Protein AF-A0A929UI12-F1 (afdb_monomer_lite)

Secondary structure (DSSP, 8-state):
--------HHHHHHHHHHHTT-SEEEEE-TT--HHHHHHHHHHHHHH--TT--EEEEE--STTTHHHHHHHHHHHTT-TT-SEEEE-SSTTEEEEE-S---

Sequence (101 aa):
MKHSFYKPAREHRKESAVMQGQPFIQIDLHGMRQGEATRVIDKALAEASPFTYQIQLIHGYHRGTNLRSMIQDWYRLDARVKRIMPGDNPGITILVLKELY

pLDDT: mean 84.92, std 18.46, range [37.41, 98.38]

Structure (mmCIF, N/CA/C/O backbone):
data_AF-A0A929UI12-F1
#
_entry.id   AF-A0A929UI12-F1
#
loop_
_atom_site.group_PDB
_atom_site.id
_atom_site.type_symbol
_atom_site.label_atom_id
_atom_site.label_alt_id
_atom_site.label_comp_id
_atom_site.label_asym_id
_atom_site.label_entity_id
_atom_site.label_seq_id
_atom_site.pdbx_PDB_ins_code
_atom_site.Cartn_x
_atom_site.Cartn_y
_atom_site.Cartn_z
_atom_site.occupancy
_atom_site.B_iso_or_equiv
_atom_site.auth_seq_id
_atom_site.auth_comp_id
_atom_site.auth_asym_id
_atom_site.auth_atom_id
_atom_site.pdbx_PDB_model_num
ATOM 1 N N . MET A 1 1 ? 15.150 -23.645 -14.546 1.00 37.41 1 MET A N 1
ATOM 2 C CA . MET A 1 1 ? 14.526 -24.337 -13.397 1.00 37.41 1 MET A CA 1
ATOM 3 C C . MET A 1 1 ? 13.606 -23.349 -12.693 1.00 37.41 1 MET A C 1
ATOM 5 O O . MET A 1 1 ? 14.084 -22.314 -12.255 1.00 37.41 1 MET A O 1
ATOM 9 N N . LYS A 1 2 ? 12.287 -23.585 -12.689 1.00 37.88 2 LYS A N 1
ATOM 10 C CA . LYS A 1 2 ? 11.317 -22.734 -11.982 1.00 37.88 2 LYS A CA 1
ATOM 11 C C . LYS A 1 2 ? 11.137 -23.309 -10.575 1.00 37.88 2 LYS A C 1
ATOM 13 O O . LYS A 1 2 ? 10.443 -24.309 -10.429 1.00 37.88 2 LYS A O 1
ATOM 18 N N . HIS A 1 3 ? 11.775 -22.725 -9.564 1.00 38.06 3 HIS A N 1
ATOM 19 C CA . HIS A 1 3 ? 11.449 -23.050 -8.175 1.00 38.06 3 HIS A CA 1
ATOM 20 C C . HIS A 1 3 ? 10.120 -22.377 -7.823 1.00 38.06 3 HIS A C 1
ATOM 22 O O . HIS A 1 3 ? 10.057 -21.177 -7.574 1.00 38.06 3 HIS A O 1
ATOM 28 N N . SER A 1 4 ? 9.038 -23.155 -7.871 1.00 44.12 4 SER A N 1
ATOM 29 C CA . SER A 1 4 ? 7.773 -22.790 -7.241 1.00 44.12 4 SER A CA 1
ATOM 30 C C . SER A 1 4 ? 7.954 -22.965 -5.735 1.00 44.12 4 SER A C 1
ATOM 32 O O . SER A 1 4 ? 8.067 -24.086 -5.243 1.00 44.12 4 SER A O 1
ATOM 34 N N . PHE A 1 5 ? 8.056 -21.852 -5.013 1.00 44.75 5 PHE A N 1
ATOM 35 C CA . PHE A 1 5 ? 8.066 -21.840 -3.555 1.00 44.75 5 PHE A CA 1
ATOM 36 C C . PHE A 1 5 ? 6.640 -22.095 -3.055 1.00 44.75 5 PHE A C 1
ATOM 38 O O . PHE A 1 5 ? 5.876 -21.163 -2.812 1.00 44.75 5 PHE A O 1
ATOM 45 N N . TYR A 1 6 ? 6.258 -23.366 -2.931 1.00 43.75 6 TYR A N 1
ATOM 46 C CA . TYR A 1 6 ? 5.077 -23.739 -2.161 1.00 43.75 6 TYR A CA 1
ATOM 47 C C . TYR A 1 6 ? 5.385 -23.503 -0.678 1.00 43.75 6 TYR A C 1
ATOM 49 O O . TYR A 1 6 ? 6.123 -24.277 -0.065 1.00 43.75 6 TYR A O 1
ATOM 57 N N . LYS A 1 7 ? 4.860 -22.414 -0.102 1.00 48.19 7 LYS A N 1
ATOM 58 C CA . LYS A 1 7 ? 4.901 -22.206 1.349 1.00 48.19 7 LYS A CA 1
ATOM 59 C C . LYS A 1 7 ? 3.834 -23.099 2.008 1.00 48.19 7 LYS A C 1
ATOM 61 O O . LYS A 1 7 ? 2.691 -23.131 1.548 1.00 48.19 7 LYS A O 1
ATOM 66 N N . PRO A 1 8 ? 4.159 -23.831 3.085 1.00 50.41 8 PRO A N 1
ATOM 67 C CA . PRO A 1 8 ? 3.200 -24.707 3.752 1.00 50.41 8 PRO A CA 1
ATOM 68 C C . PRO A 1 8 ? 2.058 -23.904 4.399 1.00 50.41 8 PRO A C 1
ATOM 70 O O . PRO A 1 8 ? 2.259 -22.812 4.928 1.00 50.41 8 PRO A O 1
ATOM 73 N N . ALA A 1 9 ? 0.844 -24.465 4.428 1.00 54.72 9 ALA A N 1
ATOM 74 C CA . ALA A 1 9 ? -0.373 -23.788 4.904 1.00 54.72 9 ALA A CA 1
ATOM 75 C C . ALA A 1 9 ? -0.274 -23.193 6.328 1.00 54.72 9 ALA A C 1
ATOM 77 O O . ALA A 1 9 ? -0.910 -22.185 6.633 1.00 54.72 9 ALA A O 1
ATOM 78 N N . ARG A 1 10 ? 0.546 -23.785 7.207 1.00 50.38 10 ARG A N 1
ATOM 79 C CA . ARG A 1 10 ? 0.798 -23.260 8.563 1.00 50.38 10 ARG A CA 1
ATOM 80 C C . ARG A 1 10 ? 1.560 -21.934 8.554 1.00 50.38 10 ARG A C 1
ATOM 82 O O . ARG A 1 10 ? 1.356 -21.116 9.444 1.00 50.38 10 ARG A O 1
ATOM 89 N N . GLU A 1 11 ? 2.408 -21.725 7.559 1.00 53.44 11 GLU A N 1
ATOM 90 C CA . GLU A 1 11 ? 3.202 -20.512 7.394 1.00 53.44 11 GLU A CA 1
ATOM 91 C C . GLU A 1 11 ? 2.371 -19.396 6.765 1.00 53.44 11 GLU A C 1
ATOM 93 O O . GLU A 1 11 ? 2.363 -18.284 7.284 1.00 53.44 11 GLU A O 1
ATOM 98 N N . HIS A 1 12 ? 1.524 -19.733 5.786 1.00 55.88 12 HIS A N 1
ATOM 99 C CA . HIS A 1 12 ? 0.481 -18.825 5.300 1.00 55.88 12 HIS A CA 1
ATOM 100 C C . HIS A 1 12 ? -0.444 -18.338 6.424 1.00 55.88 12 HIS A C 1
ATOM 102 O O . HIS A 1 12 ? -0.776 -17.158 6.475 1.00 55.88 12 HIS A O 1
ATOM 108 N N . ARG A 1 13 ? -0.830 -19.221 7.359 1.00 56.59 13 ARG A N 1
ATOM 109 C CA . ARG A 1 13 ? -1.689 -18.851 8.496 1.00 56.59 13 ARG A CA 1
ATOM 110 C C . ARG A 1 13 ? -1.005 -17.882 9.463 1.00 56.59 13 ARG A C 1
ATOM 112 O O . ARG A 1 13 ? -1.681 -17.029 10.025 1.00 56.59 13 ARG A O 1
ATOM 119 N N . LYS A 1 14 ? 0.314 -18.003 9.655 1.00 56.72 14 LYS A N 1
ATOM 120 C CA . LYS A 1 14 ? 1.099 -17.061 10.467 1.00 56.72 14 LYS A CA 1
ATOM 121 C C . LYS A 1 14 ? 1.249 -15.711 9.765 1.00 56.72 14 LYS A C 1
ATOM 123 O O . LYS A 1 14 ? 1.054 -14.695 10.410 1.00 56.72 14 LYS A O 1
ATOM 128 N N . GLU A 1 15 ? 1.526 -15.700 8.464 1.00 58.97 15 GLU A N 1
ATOM 129 C CA . GLU A 1 15 ? 1.690 -14.476 7.663 1.00 58.97 15 GLU A CA 1
ATOM 130 C C . GLU A 1 15 ? 0.380 -13.663 7.612 1.00 58.97 15 GLU A C 1
ATOM 132 O O . GLU A 1 15 ? 0.378 -12.478 7.938 1.00 58.97 15 GLU A O 1
ATOM 137 N N . SER A 1 16 ? -0.763 -14.319 7.366 1.00 56.88 16 SER A N 1
ATOM 138 C CA . SER A 1 16 ? -2.087 -13.681 7.447 1.00 56.88 16 SER A CA 1
ATOM 139 C C . SER A 1 16 ? -2.441 -13.220 8.870 1.00 56.88 16 SER A C 1
ATOM 141 O O . SER A 1 16 ? -3.052 -12.169 9.038 1.00 56.88 16 SER A O 1
ATOM 143 N N . ALA A 1 17 ? -2.034 -13.952 9.915 1.00 56.28 17 ALA A N 1
ATOM 144 C CA . ALA A 1 17 ? -2.245 -13.526 11.303 1.00 56.28 17 ALA A CA 1
ATOM 145 C C . ALA A 1 17 ? -1.377 -12.317 11.701 1.00 56.28 17 ALA A C 1
ATOM 147 O O . ALA A 1 17 ? -1.811 -11.507 12.509 1.00 56.28 17 ALA A O 1
ATOM 148 N N . VAL A 1 18 ? -0.181 -12.163 11.121 1.00 55.16 18 VAL A N 1
ATOM 149 C CA . VAL A 1 18 ? 0.672 -10.978 11.318 1.00 55.16 18 VAL A CA 1
ATOM 150 C C . VAL A 1 18 ? 0.078 -9.746 10.621 1.00 55.16 18 VAL A C 1
ATOM 152 O O . VAL A 1 18 ? 0.245 -8.641 11.123 1.00 55.16 18 VAL A O 1
ATOM 155 N N . MET A 1 19 ? -0.661 -9.913 9.517 1.00 57.84 19 MET A N 1
ATOM 156 C CA . MET A 1 19 ? -1.400 -8.816 8.864 1.00 57.84 19 MET A CA 1
ATOM 157 C C . MET A 1 19 ? -2.661 -8.401 9.646 1.00 57.84 19 MET A C 1
ATOM 159 O O . MET A 1 19 ? -3.037 -7.226 9.653 1.00 57.84 19 MET A O 1
ATOM 163 N N . GLN A 1 20 ? -3.299 -9.347 10.342 1.00 55.44 20 GLN A N 1
ATOM 164 C CA . GLN A 1 20 ? -4.481 -9.133 11.180 1.00 55.44 20 GLN A CA 1
ATOM 165 C C . GLN A 1 20 ? -4.087 -8.436 12.495 1.00 55.44 20 GLN A C 1
ATOM 167 O O . GLN A 1 20 ? -3.827 -9.076 13.508 1.00 55.44 20 GLN A O 1
ATOM 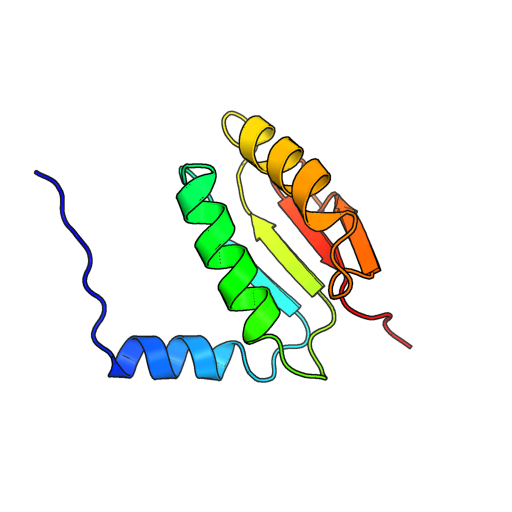172 N N . GLY A 1 21 ? -4.031 -7.103 12.475 1.00 63.47 21 GLY A N 1
ATOM 173 C CA . GLY A 1 21 ? -3.806 -6.279 13.671 1.00 63.47 21 GLY A CA 1
ATOM 174 C C . GLY A 1 21 ? -2.721 -5.215 13.529 1.00 63.47 21 GLY A C 1
ATOM 175 O O . GLY A 1 21 ? -2.494 -4.463 14.474 1.00 63.47 21 GLY A O 1
ATOM 176 N N . GLN A 1 22 ? -2.063 -5.118 12.371 1.00 76.94 22 GLN A N 1
ATOM 177 C CA . GLN A 1 22 ? -1.089 -4.057 12.127 1.00 76.94 22 GLN A CA 1
ATOM 178 C C . GLN A 1 22 ? -1.779 -2.803 11.567 1.00 76.94 22 GLN A C 1
ATOM 180 O O . GLN A 1 22 ? -2.526 -2.900 10.582 1.00 76.94 22 GLN A O 1
ATOM 185 N N . PRO A 1 23 ? -1.514 -1.616 12.145 1.00 88.50 23 PRO A N 1
ATOM 186 C CA . PRO A 1 23 ? -2.021 -0.356 11.609 1.00 88.50 23 PRO A CA 1
ATOM 187 C C . PRO A 1 23 ? -1.4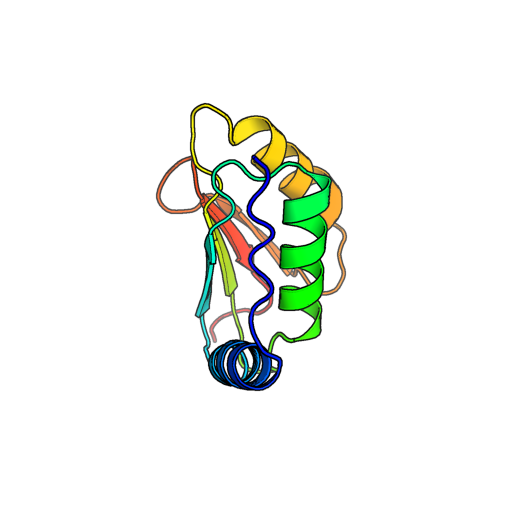00 -0.015 10.248 1.00 88.50 23 PRO A C 1
ATOM 189 O O . PRO A 1 23 ? -2.036 0.655 9.433 1.00 88.50 23 PRO A O 1
ATOM 192 N N . PHE A 1 24 ? -0.197 -0.529 9.978 1.00 92.75 24 PHE A N 1
ATOM 193 C CA . PHE A 1 24 ? 0.543 -0.329 8.737 1.00 92.75 24 PHE A CA 1
ATOM 194 C C . PHE A 1 24 ? 1.032 -1.676 8.209 1.00 92.75 24 PHE A C 1
ATOM 196 O O . PHE A 1 24 ? 1.709 -2.417 8.919 1.00 92.75 24 PHE A O 1
ATOM 203 N N . ILE A 1 25 ? 0.702 -1.988 6.960 1.00 94.44 25 ILE A N 1
ATOM 204 C CA . ILE A 1 25 ? 1.155 -3.202 6.277 1.00 94.44 25 ILE A CA 1
ATOM 205 C C . ILE A 1 25 ? 2.155 -2.796 5.198 1.00 94.44 25 ILE A C 1
ATOM 207 O O . ILE A 1 25 ? 1.903 -1.856 4.450 1.00 94.44 25 ILE A O 1
ATOM 211 N N . GLN A 1 26 ? 3.273 -3.510 5.087 1.00 96.06 26 GLN A N 1
ATOM 212 C CA . GLN A 1 26 ? 4.214 -3.360 3.976 1.00 96.06 26 GLN A CA 1
ATOM 213 C C . GLN A 1 26 ? 4.206 -4.622 3.118 1.00 96.06 26 GLN A C 1
ATOM 215 O O . GLN A 1 26 ? 4.210 -5.736 3.641 1.00 96.06 26 GLN A O 1
ATOM 220 N N . ILE A 1 27 ? 4.185 -4.443 1.799 1.00 96.06 27 ILE A N 1
ATOM 221 C CA . ILE A 1 27 ? 4.166 -5.528 0.819 1.00 96.06 27 ILE A CA 1
ATOM 222 C C . ILE A 1 27 ? 5.268 -5.283 -0.202 1.00 96.06 27 ILE A C 1
ATOM 224 O O . ILE A 1 27 ? 5.274 -4.256 -0.883 1.00 96.06 27 ILE A O 1
ATOM 228 N N . ASP A 1 28 ? 6.172 -6.250 -0.331 1.00 96.38 28 ASP A N 1
ATOM 229 C CA . ASP A 1 28 ? 7.189 -6.253 -1.376 1.00 96.38 28 ASP A CA 1
ATOM 230 C C . ASP A 1 28 ? 6.609 -6.800 -2.688 1.00 96.38 28 ASP A C 1
ATOM 232 O O . ASP A 1 28 ? 6.094 -7.917 -2.749 1.00 96.38 28 ASP A O 1
ATOM 236 N N . LEU A 1 29 ? 6.680 -5.983 -3.734 1.00 96.25 29 LEU A N 1
ATOM 237 C CA . LEU A 1 29 ? 6.227 -6.260 -5.094 1.00 96.25 29 LEU A CA 1
ATOM 238 C C . LEU A 1 29 ? 7.383 -6.209 -6.105 1.00 96.25 29 LEU A C 1
ATOM 240 O O . LEU A 1 29 ? 7.139 -6.266 -7.315 1.00 96.25 29 LEU A O 1
ATOM 244 N N . HIS A 1 30 ? 8.635 -6.065 -5.660 1.00 94.56 30 HIS A N 1
ATOM 245 C CA . HIS A 1 30 ? 9.773 -5.949 -6.565 1.00 94.56 30 HIS A CA 1
ATOM 246 C C . HIS A 1 30 ? 9.853 -7.127 -7.535 1.00 94.56 30 HIS A C 1
ATOM 248 O O . HIS A 1 30 ? 9.825 -8.297 -7.160 1.00 94.56 30 HIS A O 1
ATOM 254 N N . GLY A 1 31 ? 9.982 -6.803 -8.822 1.00 92.06 31 GLY A N 1
ATOM 255 C CA . GLY A 1 31 ? 10.138 -7.799 -9.881 1.00 92.06 31 GLY A CA 1
ATOM 256 C C . GLY A 1 31 ? 8.874 -8.600 -10.206 1.00 92.06 31 GLY A C 1
ATOM 257 O O . GLY A 1 31 ? 8.915 -9.405 -11.138 1.00 92.06 31 GLY A O 1
ATOM 258 N N . MET A 1 32 ? 7.757 -8.365 -9.509 1.00 95.38 32 MET A N 1
ATOM 259 C CA . MET A 1 32 ? 6.487 -9.011 -9.824 1.00 95.38 32 MET A CA 1
ATOM 260 C C . MET A 1 32 ? 5.921 -8.503 -11.147 1.00 95.38 32 MET A C 1
ATOM 262 O O . MET A 1 32 ? 6.044 -7.331 -11.515 1.00 95.38 32 MET A O 1
ATOM 266 N N . ARG A 1 33 ? 5.231 -9.390 -11.863 1.00 95.12 33 ARG A N 1
ATOM 267 C CA . ARG A 1 33 ? 4.373 -8.975 -12.979 1.00 95.12 33 ARG A CA 1
ATOM 268 C C . ARG A 1 33 ? 3.070 -8.395 -12.436 1.00 95.12 33 ARG A C 1
ATOM 270 O O . ARG A 1 33 ? 2.644 -8.749 -11.341 1.00 95.12 33 ARG A O 1
ATOM 277 N N . GLN A 1 34 ? 2.389 -7.570 -13.236 1.00 95.75 34 GLN A N 1
ATOM 278 C CA . GLN A 1 34 ? 1.135 -6.919 -12.829 1.00 95.75 34 GLN A CA 1
ATOM 279 C C . GLN A 1 34 ? 0.123 -7.912 -12.240 1.00 95.75 34 GLN A C 1
ATOM 281 O O . GLN A 1 34 ? -0.319 -7.719 -11.119 1.00 95.75 34 GLN A O 1
ATOM 286 N N . GLY A 1 35 ? -0.149 -9.031 -12.920 1.00 96.38 35 GLY A N 1
ATOM 287 C CA . GLY A 1 35 ? -1.101 -10.027 -12.416 1.00 96.38 35 GLY A CA 1
ATOM 288 C C . GLY A 1 35 ? -0.688 -10.737 -11.116 1.00 96.38 35 GLY A C 1
ATOM 289 O O . GLY A 1 35 ? -1.557 -11.209 -10.390 1.00 96.38 35 GLY A O 1
ATOM 290 N N . GLU A 1 36 ? 0.607 -10.831 -10.802 1.00 96.38 36 GLU A N 1
ATOM 291 C CA . GLU A 1 36 ? 1.073 -11.360 -9.509 1.00 96.38 36 GLU A CA 1
ATOM 292 C C . GLU A 1 36 ? 0.863 -10.317 -8.412 1.00 96.38 36 GLU A C 1
ATOM 294 O O . GLU A 1 36 ? 0.240 -10.621 -7.396 1.00 96.38 36 GLU A O 1
ATOM 299 N N . ALA A 1 37 ? 1.293 -9.079 -8.669 1.00 97.31 37 ALA A N 1
ATOM 300 C CA . ALA A 1 37 ? 1.122 -7.961 -7.752 1.00 97.31 37 ALA A CA 1
ATOM 301 C C . ALA A 1 37 ? -0.356 -7.724 -7.411 1.00 97.31 37 ALA A C 1
ATOM 303 O O . ALA A 1 37 ?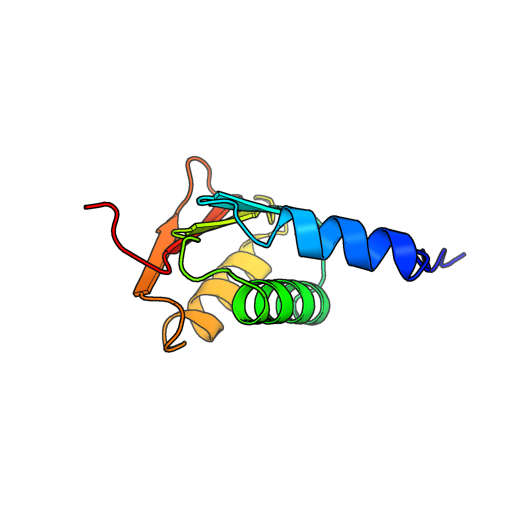 -0.694 -7.580 -6.242 1.00 97.31 37 ALA A O 1
ATOM 304 N N . THR A 1 38 ? -1.251 -7.769 -8.401 1.00 97.75 38 THR A N 1
ATOM 305 C CA . THR A 1 38 ? -2.698 -7.619 -8.196 1.00 97.75 38 THR A CA 1
ATOM 306 C C . THR A 1 38 ? -3.248 -8.651 -7.226 1.00 97.75 38 THR A C 1
ATOM 308 O O . THR A 1 38 ? -3.898 -8.277 -6.260 1.00 97.75 38 THR A O 1
ATOM 311 N N . ARG A 1 39 ? -2.914 -9.938 -7.397 1.00 98.06 39 ARG A N 1
ATOM 312 C CA . ARG A 1 39 ? -3.377 -10.991 -6.477 1.00 98.06 39 ARG A CA 1
ATOM 313 C C . ARG A 1 39 ? -2.899 -10.758 -5.045 1.00 98.06 39 ARG A C 1
ATOM 315 O O . ARG A 1 39 ? -3.645 -11.032 -4.108 1.00 98.06 39 ARG A O 1
ATOM 322 N N . VAL A 1 40 ? -1.664 -10.282 -4.872 1.00 97.88 40 VAL A N 1
ATOM 323 C CA . VAL A 1 40 ? -1.107 -9.986 -3.545 1.00 97.88 40 VAL A CA 1
ATOM 324 C C . VAL A 1 40 ? -1.817 -8.788 -2.912 1.00 97.88 40 VAL A C 1
ATOM 326 O O . VAL A 1 40 ? -2.218 -8.867 -1.753 1.00 97.88 40 VAL A O 1
ATOM 329 N N . ILE A 1 41 ? -2.016 -7.709 -3.674 1.00 97.94 41 ILE A N 1
ATOM 330 C CA . ILE A 1 41 ? -2.700 -6.497 -3.206 1.00 97.94 41 ILE A CA 1
ATOM 331 C C . ILE A 1 41 ? -4.162 -6.804 -2.859 1.00 97.94 41 ILE A C 1
ATOM 333 O O . ILE A 1 41 ? -4.610 -6.457 -1.769 1.00 97.94 41 ILE A O 1
ATOM 337 N N . ASP A 1 42 ? -4.888 -7.508 -3.730 1.00 98.12 42 ASP A N 1
ATOM 338 C CA . ASP A 1 42 ? -6.290 -7.878 -3.509 1.00 98.12 42 ASP A CA 1
ATOM 339 C C . ASP A 1 42 ? -6.466 -8.726 -2.255 1.00 98.12 42 ASP A C 1
ATOM 341 O O . ASP A 1 42 ? -7.374 -8.479 -1.457 1.00 98.12 42 ASP A O 1
ATOM 345 N N . LYS A 1 43 ? -5.572 -9.703 -2.058 1.00 96.38 43 LYS A N 1
ATOM 346 C CA . LYS A 1 43 ? -5.557 -10.525 -0.850 1.00 96.38 43 LYS A CA 1
ATOM 347 C C . LYS A 1 43 ? -5.317 -9.662 0.388 1.00 96.38 43 LYS A C 1
ATOM 349 O O . LYS A 1 43 ? -6.045 -9.798 1.364 1.00 96.38 43 LYS A O 1
ATOM 354 N N . ALA A 1 44 ? -4.342 -8.756 0.343 1.00 96.00 44 ALA A N 1
ATOM 355 C CA . ALA A 1 44 ? -4.048 -7.876 1.467 1.00 96.00 44 ALA A CA 1
ATOM 356 C C . ALA A 1 44 ? -5.210 -6.928 1.793 1.00 96.00 44 ALA A C 1
ATOM 358 O O . ALA A 1 44 ? -5.519 -6.736 2.961 1.00 96.00 44 ALA A O 1
ATOM 359 N N . LEU A 1 45 ? -5.892 -6.382 0.783 1.00 96.44 45 LEU A N 1
ATOM 360 C CA . LEU A 1 45 ? -7.089 -5.560 0.974 1.00 96.44 45 LEU A CA 1
ATOM 361 C C . LEU A 1 45 ? -8.264 -6.365 1.546 1.00 96.44 45 LEU A C 1
ATOM 363 O O . LEU A 1 45 ? -9.058 -5.820 2.306 1.00 96.44 45 LEU A O 1
ATOM 367 N N . ALA A 1 46 ? -8.402 -7.640 1.175 1.00 95.38 46 ALA A N 1
ATOM 368 C CA . ALA A 1 46 ? -9.441 -8.521 1.706 1.00 95.38 46 ALA A CA 1
ATOM 369 C C . ALA A 1 46 ? -9.162 -8.967 3.154 1.00 95.38 46 ALA A C 1
ATOM 371 O O . ALA A 1 46 ? -10.096 -9.147 3.930 1.00 95.38 46 ALA A O 1
ATOM 372 N N . GLU A 1 47 ? -7.888 -9.143 3.514 1.00 93.25 47 GLU A N 1
ATOM 373 C CA . GLU A 1 47 ? -7.449 -9.572 4.849 1.00 93.25 47 GLU A CA 1
ATOM 374 C C . GLU A 1 47 ? -7.138 -8.398 5.797 1.00 93.25 47 GLU A C 1
ATOM 376 O O . GLU A 1 47 ? -6.879 -8.627 6.980 1.00 93.25 47 GLU A O 1
ATOM 381 N N . ALA A 1 48 ? -7.167 -7.154 5.304 1.00 91.81 48 ALA A N 1
ATOM 382 C CA . ALA A 1 48 ? -6.895 -5.959 6.095 1.00 91.81 48 ALA A CA 1
ATOM 383 C C . ALA A 1 48 ? -7.874 -5.848 7.269 1.00 91.81 48 ALA A C 1
ATOM 385 O O . ALA A 1 48 ? -9.096 -5.904 7.111 1.00 91.81 48 ALA A O 1
ATOM 386 N N . SER A 1 49 ? -7.326 -5.665 8.468 1.00 89.44 49 SER A N 1
ATOM 387 C CA . SER A 1 49 ? -8.138 -5.573 9.676 1.00 89.44 49 SER A CA 1
ATOM 388 C C . SER A 1 49 ? -8.902 -4.242 9.736 1.00 89.44 49 SER A C 1
ATOM 390 O O . SER A 1 49 ? -8.480 -3.249 9.133 1.00 89.44 49 SER A O 1
ATOM 392 N N . PRO A 1 50 ? -9.963 -4.137 10.558 1.00 88.19 50 PRO A N 1
ATOM 393 C CA . PRO A 1 50 ? -10.606 -2.856 10.839 1.00 88.19 50 PRO A CA 1
ATOM 394 C C . PRO A 1 50 ? -9.671 -1.779 11.420 1.00 88.19 50 PRO A C 1
ATOM 396 O O . PRO A 1 50 ? -10.040 -0.608 11.394 1.00 88.19 50 PRO A O 1
ATOM 399 N N . PHE A 1 51 ? -8.484 -2.134 11.915 1.00 89.81 51 PHE A N 1
ATOM 400 C CA . PHE A 1 51 ? -7.502 -1.193 12.466 1.00 89.81 51 PHE A CA 1
ATOM 401 C C . PHE A 1 51 ? -6.347 -0.890 11.506 1.00 89.81 51 PHE A C 1
ATOM 403 O O . PHE A 1 51 ? -5.440 -0.145 11.860 1.00 89.81 51 PHE A O 1
ATOM 410 N N . THR A 1 52 ? -6.362 -1.451 10.296 1.00 93.69 52 THR A N 1
ATOM 411 C CA . THR A 1 52 ? -5.343 -1.181 9.282 1.00 93.69 52 THR A CA 1
ATOM 412 C C . THR A 1 52 ? -5.650 0.143 8.585 1.00 93.69 52 THR A C 1
ATOM 414 O O . THR A 1 52 ? -6.699 0.308 7.962 1.00 93.69 52 THR A O 1
ATOM 417 N N . TYR A 1 53 ? -4.721 1.092 8.685 1.00 95.19 53 TYR A N 1
ATOM 418 C CA . TYR A 1 53 ? -4.848 2.429 8.109 1.00 95.19 53 TYR A CA 1
ATOM 419 C C . TYR A 1 53 ? -4.231 2.514 6.722 1.00 95.19 53 TYR A C 1
ATOM 421 O O . TYR A 1 53 ? -4.765 3.213 5.861 1.00 95.19 53 TYR A O 1
ATOM 429 N N . GLN A 1 54 ? -3.103 1.835 6.500 1.00 95.81 54 GLN A N 1
ATOM 430 C CA . GLN A 1 54 ? -2.342 1.964 5.260 1.00 95.81 54 GLN A CA 1
ATOM 431 C C . GLN A 1 54 ? -1.685 0.649 4.843 1.00 95.81 54 GLN A C 1
ATOM 433 O O . GLN A 1 54 ? -1.232 -0.134 5.682 1.00 95.81 54 GLN A O 1
ATOM 438 N N . ILE A 1 55 ? -1.571 0.461 3.529 1.00 97.56 55 ILE A N 1
ATOM 439 C CA . ILE A 1 55 ? -0.756 -0.580 2.904 1.00 97.56 55 ILE A CA 1
ATOM 440 C C . ILE A 1 55 ? 0.296 0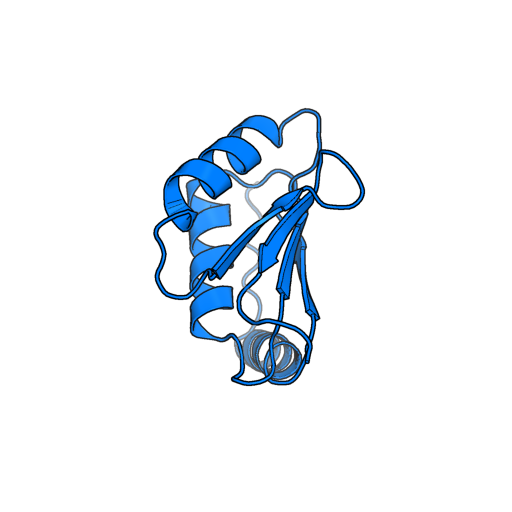.101 2.025 1.00 97.56 55 ILE A C 1
ATOM 442 O O . ILE A 1 55 ? -0.046 0.801 1.074 1.00 97.56 55 ILE A O 1
ATOM 446 N N . GLN A 1 56 ? 1.573 -0.106 2.327 1.00 97.62 56 GLN A N 1
ATOM 447 C CA . GLN A 1 56 ? 2.691 0.366 1.516 1.00 97.62 56 GLN A CA 1
ATOM 448 C C . GLN A 1 56 ? 3.109 -0.723 0.529 1.00 97.62 56 GLN A C 1
ATOM 450 O O . GLN A 1 56 ? 3.458 -1.837 0.917 1.00 97.62 56 GLN A O 1
ATOM 455 N N . LEU A 1 57 ? 3.081 -0.385 -0.753 1.00 98.00 57 LEU A N 1
ATOM 456 C CA . LEU A 1 57 ? 3.398 -1.262 -1.870 1.00 98.00 57 LEU A CA 1
ATOM 457 C C . LEU A 1 57 ? 4.779 -0.897 -2.410 1.00 98.00 57 LEU A C 1
ATOM 459 O O . LEU A 1 57 ? 4.944 0.153 -3.035 1.00 98.00 57 LEU A O 1
ATOM 463 N N . ILE A 1 58 ? 5.765 -1.752 -2.160 1.00 97.38 58 ILE A N 1
ATOM 464 C CA . ILE A 1 58 ? 7.165 -1.523 -2.512 1.00 97.38 58 ILE A CA 1
ATOM 465 C C . ILE A 1 58 ? 7.445 -2.226 -3.844 1.00 97.38 58 ILE A C 1
ATOM 467 O O . ILE A 1 58 ? 7.678 -3.425 -3.884 1.00 97.38 58 ILE A O 1
ATOM 471 N N . HIS A 1 59 ? 7.379 -1.501 -4.957 1.00 95.44 59 HIS A N 1
ATOM 472 C CA . HIS A 1 59 ? 7.502 -2.063 -6.315 1.00 95.44 59 HIS A CA 1
ATOM 473 C C . HIS A 1 59 ? 8.823 -1.714 -7.017 1.00 95.44 59 HIS A C 1
ATOM 475 O O . HIS A 1 59 ? 9.153 -2.301 -8.053 1.00 95.44 59 HIS A O 1
ATOM 481 N N . GLY A 1 60 ? 9.604 -0.803 -6.431 1.00 92.12 60 GLY A N 1
ATOM 482 C CA . GLY A 1 60 ? 10.897 -0.356 -6.945 1.00 92.12 60 GLY A CA 1
ATOM 483 C C . GLY A 1 60 ? 10.790 0.673 -8.069 1.00 92.12 60 GLY A C 1
ATOM 484 O O . GLY A 1 60 ? 9.754 0.860 -8.687 1.00 92.12 60 GLY A O 1
ATOM 485 N N . TYR A 1 61 ? 11.878 1.385 -8.361 1.00 82.44 61 TYR A N 1
ATOM 486 C CA . TYR A 1 61 ? 11.820 2.514 -9.299 1.00 82.44 61 TYR A CA 1
ATOM 487 C C . TYR A 1 61 ? 11.908 2.094 -10.779 1.00 82.44 61 TYR A C 1
ATOM 489 O O . TYR A 1 61 ? 10.966 2.271 -11.544 1.00 82.44 61 TYR A O 1
ATOM 497 N N . HIS A 1 62 ? 13.024 1.484 -11.192 1.00 75.31 62 HIS A N 1
ATOM 498 C CA . HIS A 1 62 ? 13.378 1.336 -12.614 1.00 75.31 62 HIS A CA 1
ATOM 499 C C . HIS A 1 62 ? 12.418 0.469 -13.443 1.00 75.31 62 HIS A C 1
ATOM 501 O O . HIS A 1 62 ? 12.159 0.769 -14.604 1.00 75.31 62 HIS A O 1
ATOM 507 N N . ARG A 1 63 ? 11.905 -0.623 -12.866 1.00 73.12 63 ARG A N 1
ATOM 508 C CA . ARG A 1 63 ? 10.931 -1.521 -13.519 1.00 73.12 63 ARG A CA 1
ATOM 509 C C . ARG A 1 63 ? 9.541 -1.451 -12.881 1.00 73.12 63 ARG A C 1
ATOM 511 O O . ARG A 1 63 ? 8.611 -2.059 -13.406 1.00 73.12 63 ARG A O 1
ATOM 518 N N . GLY A 1 64 ? 9.399 -0.714 -11.778 1.00 80.25 64 GLY A N 1
ATOM 519 C CA . GLY A 1 64 ? 8.148 -0.610 -11.032 1.00 80.25 64 GLY A CA 1
ATOM 520 C C . GLY A 1 64 ? 7.200 0.458 -11.562 1.00 80.25 64 GLY A C 1
ATOM 521 O O . GLY A 1 64 ? 6.040 0.450 -11.177 1.00 80.25 64 GLY A O 1
ATOM 522 N N . THR A 1 65 ? 7.597 1.303 -12.523 1.00 88.94 65 THR A N 1
ATOM 523 C CA . THR A 1 65 ? 6.683 2.280 -13.151 1.00 88.94 65 THR A CA 1
ATOM 524 C C . THR A 1 65 ? 5.402 1.630 -13.688 1.00 88.94 65 THR A C 1
ATOM 526 O O . THR A 1 65 ? 4.314 2.150 -13.462 1.00 88.94 65 THR A O 1
ATOM 529 N N . ASN A 1 66 ? 5.498 0.449 -14.310 1.00 93.69 66 ASN A N 1
ATOM 530 C CA . ASN A 1 66 ? 4.322 -0.289 -14.790 1.00 93.69 66 ASN A CA 1
ATOM 531 C C . ASN A 1 66 ? 3.416 -0.773 -13.648 1.00 93.69 66 ASN A C 1
ATOM 533 O O . ASN A 1 66 ? 2.201 -0.868 -13.828 1.00 93.69 66 ASN A O 1
ATOM 537 N N . LEU A 1 67 ? 3.999 -1.106 -12.493 1.00 96.62 67 LEU A N 1
ATOM 538 C CA . LEU A 1 67 ? 3.246 -1.465 -11.294 1.00 96.62 67 LEU A CA 1
ATOM 539 C C . LEU A 1 67 ? 2.623 -0.220 -10.668 1.00 96.62 67 LEU A C 1
ATOM 541 O O . LEU A 1 67 ? 1.440 -0.249 -10.367 1.00 96.62 67 LEU A O 1
ATOM 545 N N . ARG A 1 68 ? 3.357 0.891 -10.564 1.00 96.56 68 ARG A N 1
ATOM 546 C CA . ARG A 1 68 ? 2.836 2.181 -10.096 1.00 96.56 68 ARG A CA 1
ATOM 547 C C . ARG A 1 68 ? 1.621 2.632 -10.906 1.00 96.56 68 ARG A C 1
ATOM 549 O O . ARG A 1 68 ? 0.599 2.955 -10.311 1.00 96.56 68 ARG A O 1
ATOM 556 N N . SER A 1 69 ? 1.719 2.645 -12.238 1.00 96.12 69 SER A N 1
ATOM 557 C CA . SER A 1 69 ? 0.603 3.024 -13.115 1.00 96.12 69 SER A CA 1
ATOM 558 C C . SER A 1 69 ? -0.584 2.080 -12.944 1.00 96.12 69 SER A C 1
ATOM 560 O O . SER A 1 69 ? -1.697 2.542 -12.733 1.00 96.12 69 SER A O 1
ATOM 562 N N . MET A 1 70 ? -0.342 0.765 -12.930 1.00 97.00 70 MET A N 1
ATOM 563 C CA . MET A 1 70 ? -1.398 -0.226 -12.698 1.00 97.00 70 MET A CA 1
ATOM 564 C C . MET A 1 70 ? -2.084 -0.036 -11.343 1.00 97.00 70 MET A C 1
ATOM 566 O O . MET A 1 70 ? -3.310 -0.032 -11.279 1.00 97.00 70 MET A O 1
ATOM 570 N N . ILE A 1 71 ? -1.313 0.184 -10.275 1.00 98.00 71 ILE A N 1
ATOM 571 C CA . ILE A 1 71 ? -1.849 0.431 -8.937 1.00 98.00 71 ILE A CA 1
ATOM 572 C C . ILE A 1 71 ? -2.733 1.683 -8.954 1.00 98.00 71 ILE A C 1
ATOM 574 O O . ILE A 1 71 ? -3.852 1.662 -8.442 1.00 98.00 71 ILE A O 1
ATOM 578 N N . GLN A 1 72 ? -2.251 2.763 -9.573 1.00 97.56 72 GLN A N 1
ATOM 579 C CA . GLN A 1 72 ? -2.997 4.011 -9.677 1.00 97.56 72 GLN A CA 1
ATOM 580 C C . GLN A 1 72 ? -4.303 3.832 -10.458 1.00 97.56 72 GLN A C 1
ATOM 582 O O . GLN A 1 72 ? -5.343 4.322 -10.026 1.00 97.56 72 GLN A O 1
ATOM 587 N N . ASP A 1 73 ? -4.268 3.138 -11.592 1.00 97.06 73 ASP A N 1
ATOM 588 C CA . ASP A 1 73 ? -5.428 3.001 -12.469 1.00 97.06 73 ASP A CA 1
ATOM 589 C C . ASP A 1 73 ? -6.495 2.075 -11.880 1.00 97.06 73 ASP A C 1
ATOM 591 O O . ASP A 1 73 ? -7.687 2.375 -11.980 1.00 97.06 73 ASP A O 1
ATOM 595 N N . TRP A 1 74 ? -6.080 0.967 -11.257 1.00 97.56 74 TRP A N 1
ATOM 596 C CA . TRP A 1 74 ? -6.995 -0.090 -10.818 1.00 97.56 74 TRP A CA 1
ATOM 597 C C . TRP A 1 74 ? -7.588 0.179 -9.437 1.00 97.56 74 TRP A C 1
ATOM 599 O O . TRP A 1 74 ? -8.764 -0.101 -9.227 1.00 97.56 74 TRP A O 1
ATOM 609 N N . TYR A 1 75 ? -6.825 0.771 -8.512 1.00 98.31 75 TYR A N 1
ATOM 610 C CA . TYR A 1 75 ? -7.281 0.932 -7.125 1.00 98.31 75 TYR A CA 1
ATOM 611 C C . TYR A 1 75 ? -7.802 2.331 -6.788 1.00 98.31 75 TYR A C 1
ATOM 613 O O . TYR A 1 75 ? -8.355 2.521 -5.710 1.00 98.31 75 TYR A O 1
ATOM 621 N N . ARG A 1 76 ? -7.692 3.325 -7.685 1.00 96.62 76 ARG A N 1
ATOM 622 C CA . ARG A 1 76 ? -8.190 4.692 -7.407 1.00 96.62 76 ARG A CA 1
ATOM 623 C C . ARG A 1 76 ? -9.706 4.781 -7.183 1.00 96.62 76 ARG A C 1
ATOM 625 O O . ARG A 1 76 ? -10.157 5.767 -6.614 1.00 96.62 76 ARG A O 1
ATOM 632 N N . LEU A 1 77 ? -10.476 3.806 -7.677 1.00 95.44 77 LEU A N 1
ATOM 633 C CA . LEU A 1 77 ? -11.935 3.716 -7.508 1.00 95.44 77 LEU A CA 1
ATOM 634 C C . LEU A 1 77 ? -12.353 2.545 -6.600 1.00 95.44 77 LEU A C 1
ATOM 636 O O . LEU A 1 77 ? -13.545 2.273 -6.473 1.00 95.44 77 LEU A O 1
ATOM 640 N N . ASP A 1 78 ? -11.401 1.827 -5.997 1.00 97.31 78 ASP A N 1
ATOM 641 C CA . ASP A 1 78 ? -11.725 0.728 -5.088 1.00 97.31 78 ASP A CA 1
ATOM 642 C C . ASP A 1 78 ? -12.317 1.295 -3.794 1.00 97.31 78 ASP A C 1
ATOM 644 O O . ASP A 1 78 ? -11.682 2.097 -3.113 1.00 97.31 78 ASP A O 1
ATOM 648 N N . ALA A 1 79 ? -13.524 0.859 -3.427 1.00 96.38 79 ALA A N 1
ATOM 649 C CA . ALA A 1 79 ? -14.236 1.349 -2.247 1.00 96.38 79 ALA A CA 1
ATOM 650 C C . ALA A 1 79 ? -13.485 1.118 -0.918 1.00 96.38 79 ALA A C 1
ATOM 652 O O . ALA A 1 79 ? -13.778 1.786 0.073 1.00 96.38 79 ALA A O 1
ATOM 653 N N . ARG A 1 80 ? -12.526 0.181 -0.879 1.00 96.44 80 ARG A N 1
ATOM 654 C CA . ARG A 1 80 ? -11.667 -0.082 0.288 1.00 96.44 80 ARG A CA 1
ATOM 655 C C . ARG A 1 80 ? -10.512 0.915 0.393 1.00 96.44 80 ARG A C 1
ATOM 657 O O . ARG A 1 80 ? -9.943 1.071 1.471 1.00 96.44 80 ARG A O 1
ATOM 664 N N . VAL A 1 81 ? -10.150 1.571 -0.710 1.00 97.88 81 VAL A N 1
ATOM 665 C CA . VAL A 1 81 ? -9.030 2.510 -0.799 1.00 97.88 81 VAL A CA 1
ATOM 666 C C . VAL A 1 81 ? -9.570 3.933 -0.763 1.00 97.88 81 VAL A C 1
ATOM 668 O O . VAL A 1 81 ? -10.164 4.432 -1.712 1.00 97.88 81 VAL A O 1
ATOM 671 N N . LYS A 1 82 ? -9.311 4.635 0.339 1.00 97.12 82 LYS A N 1
ATOM 672 C CA . LYS A 1 82 ? -9.714 6.032 0.510 1.00 97.12 82 LYS A CA 1
ATOM 673 C C . LYS A 1 82 ? -8.933 6.975 -0.404 1.00 97.12 82 LYS A C 1
ATOM 675 O O . LYS A 1 82 ? -9.489 7.948 -0.911 1.00 97.12 82 LYS A O 1
ATOM 680 N N . ARG A 1 83 ? -7.629 6.735 -0.560 1.00 97.81 83 ARG A N 1
ATOM 681 C CA . ARG A 1 83 ? -6.765 7.447 -1.513 1.00 97.81 83 ARG A CA 1
ATOM 682 C C . ARG A 1 83 ? -5.470 6.691 -1.766 1.00 97.81 83 ARG A C 1
ATOM 684 O O . ARG A 1 83 ? -5.047 5.868 -0.958 1.00 97.81 83 ARG A O 1
ATOM 691 N N . ILE A 1 84 ? -4.818 7.056 -2.862 1.00 98.38 84 ILE A N 1
ATOM 692 C CA . ILE A 1 84 ? -3.479 6.591 -3.215 1.00 98.38 84 ILE A CA 1
ATOM 693 C C . ILE A 1 84 ? -2.507 7.754 -3.032 1.00 98.38 84 ILE A C 1
ATOM 695 O O . ILE A 1 84 ? -2.761 8.856 -3.518 1.00 98.38 84 ILE A O 1
ATOM 699 N N . MET A 1 85 ? -1.408 7.512 -2.324 1.00 97.62 85 MET A N 1
ATOM 700 C CA . MET A 1 85 ? -0.349 8.492 -2.084 1.00 97.62 85 MET A CA 1
ATOM 701 C C . MET A 1 85 ? 1.004 7.960 -2.575 1.00 97.62 85 MET A C 1
ATOM 703 O O . MET A 1 85 ? 1.235 6.747 -2.553 1.00 97.62 85 MET A O 1
ATOM 707 N N . PRO A 1 86 ? 1.925 8.836 -3.012 1.00 95.81 86 PRO A N 1
ATOM 708 C CA . PRO A 1 86 ? 3.326 8.447 -3.132 1.00 95.81 86 PRO A CA 1
ATOM 709 C C . PRO A 1 86 ? 3.895 8.119 -1.743 1.00 95.81 86 PRO A C 1
ATOM 711 O O . PRO A 1 86 ? 3.478 8.715 -0.751 1.00 95.81 86 PRO A O 1
ATOM 714 N N . GLY A 1 87 ? 4.831 7.172 -1.673 1.00 93.81 87 GLY A N 1
ATOM 715 C CA . GLY A 1 87 ? 5.645 6.979 -0.470 1.00 93.81 87 GLY A CA 1
ATOM 716 C C . GLY A 1 87 ? 6.872 7.893 -0.445 1.00 93.81 87 GLY A C 1
ATOM 717 O O . GLY A 1 87 ? 7.048 8.743 -1.317 1.00 93.81 87 GLY A O 1
ATOM 718 N N . ASP A 1 88 ? 7.762 7.649 0.517 1.00 91.50 88 ASP A N 1
ATOM 719 C CA . ASP A 1 88 ? 8.981 8.450 0.737 1.00 91.50 88 ASP A CA 1
ATOM 720 C C . ASP A 1 88 ? 10.003 8.351 -0.405 1.00 91.50 88 ASP A C 1
ATOM 722 O O . ASP A 1 88 ? 10.963 9.117 -0.474 1.00 91.50 88 ASP A O 1
ATOM 726 N N . ASN A 1 89 ? 9.814 7.400 -1.322 1.00 92.62 89 ASN A N 1
ATOM 727 C CA . ASN A 1 89 ? 10.564 7.331 -2.564 1.00 92.62 89 ASN A CA 1
ATOM 728 C C . ASN A 1 89 ? 9.677 6.855 -3.731 1.00 92.62 89 ASN A C 1
ATOM 730 O O . ASN A 1 89 ? 8.635 6.228 -3.513 1.00 92.62 89 ASN A O 1
ATOM 734 N N . PRO A 1 90 ? 10.098 7.092 -4.987 1.00 91.81 90 PRO A N 1
ATOM 735 C CA . PRO A 1 90 ? 9.308 6.752 -6.173 1.00 91.81 90 PRO A CA 1
ATOM 736 C C . PRO A 1 90 ? 8.982 5.260 -6.370 1.00 91.81 90 PRO A C 1
ATOM 738 O O . PRO A 1 90 ? 8.109 4.939 -7.175 1.00 91.81 90 PRO A O 1
ATOM 741 N N . GLY A 1 91 ? 9.685 4.355 -5.681 1.00 96.00 91 GLY A N 1
ATOM 742 C CA . GLY A 1 91 ? 9.445 2.911 -5.712 1.00 96.00 91 GLY A CA 1
ATOM 743 C C . GLY A 1 91 ? 8.384 2.431 -4.720 1.00 96.00 91 GLY A C 1
ATOM 744 O O . GLY A 1 91 ? 8.206 1.222 -4.578 1.00 96.00 91 GLY A O 1
ATOM 745 N N . ILE A 1 92 ? 7.708 3.350 -4.023 1.00 97.38 92 ILE A N 1
ATOM 746 C CA . ILE A 1 92 ? 6.667 3.045 -3.041 1.00 97.38 92 ILE A CA 1
ATOM 747 C C . ILE A 1 92 ? 5.367 3.753 -3.417 1.00 97.38 92 ILE A C 1
ATOM 749 O O . ILE A 1 92 ? 5.336 4.931 -3.782 1.00 97.38 92 ILE A O 1
ATOM 753 N N . THR A 1 93 ? 4.260 3.029 -3.299 1.00 98.12 93 THR A N 1
ATOM 754 C CA . THR A 1 93 ? 2.907 3.577 -3.408 1.00 98.12 93 THR A CA 1
ATOM 755 C C . THR A 1 93 ? 2.096 3.158 -2.194 1.00 98.12 93 THR A C 1
ATOM 757 O O . THR A 1 93 ? 2.119 1.996 -1.808 1.00 98.12 93 THR A O 1
ATOM 760 N N . ILE A 1 94 ? 1.398 4.101 -1.570 1.00 98.25 94 ILE A N 1
ATOM 761 C CA . ILE A 1 94 ? 0.644 3.872 -0.340 1.00 98.25 94 ILE A CA 1
ATOM 762 C 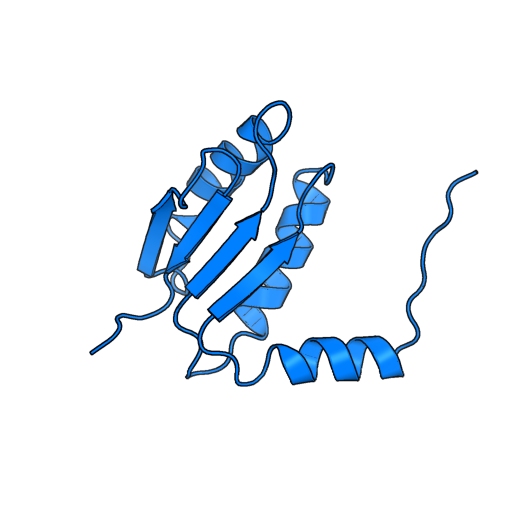C . ILE A 1 94 ? -0.845 3.868 -0.670 1.00 98.25 94 ILE A C 1
ATOM 764 O O . ILE A 1 94 ? -1.375 4.859 -1.174 1.00 98.25 94 ILE A O 1
ATOM 768 N N . LEU A 1 95 ? -1.523 2.764 -0.356 1.00 98.38 95 LEU A N 1
ATOM 769 C CA . LEU A 1 95 ? -2.979 2.699 -0.309 1.00 98.38 95 LEU A CA 1
ATOM 770 C C . LEU A 1 95 ? -3.423 3.097 1.097 1.00 98.38 95 LEU A C 1
ATOM 772 O O . LEU A 1 95 ? -3.191 2.367 2.060 1.00 98.38 95 LEU A O 1
ATOM 776 N N . VAL A 1 96 ? -4.051 4.261 1.222 1.00 97.62 96 VAL A N 1
ATOM 777 C CA . VAL A 1 96 ? -4.661 4.702 2.477 1.00 97.62 96 VAL A CA 1
ATOM 778 C C . VAL A 1 96 ? -6.066 4.125 2.541 1.00 97.62 96 VAL A C 1
ATOM 780 O O . VAL A 1 96 ? -6.882 4.390 1.660 1.00 97.62 96 VAL A O 1
ATOM 783 N N . LEU A 1 97 ? -6.354 3.349 3.581 1.00 96.81 97 LEU A N 1
ATOM 784 C CA . LEU A 1 97 ? -7.655 2.716 3.805 1.00 96.81 97 LEU A CA 1
ATOM 785 C C . LEU A 1 97 ? -8.520 3.544 4.766 1.00 96.81 97 LEU A C 1
ATOM 787 O O . LEU A 1 97 ? -9.736 3.621 4.599 1.00 96.81 97 LEU A O 1
ATOM 791 N N . LYS A 1 98 ? -7.901 4.192 5.764 1.00 93.69 98 LYS A N 1
ATOM 792 C CA . LYS A 1 98 ? -8.578 4.983 6.808 1.00 93.69 98 LYS A CA 1
ATOM 793 C C . LYS A 1 98 ? -7.750 6.205 7.208 1.00 93.69 98 LYS A C 1
ATOM 795 O O . LYS A 1 98 ? -6.545 6.239 6.978 1.00 93.69 98 LYS A O 1
ATOM 800 N N . GLU A 1 99 ? -8.398 7.198 7.811 1.00 87.56 99 GLU A N 1
ATOM 801 C CA . GLU A 1 99 ? -7.712 8.365 8.390 1.00 87.56 99 GLU A CA 1
ATOM 802 C C . GLU A 1 99 ? -7.180 8.027 9.780 1.00 87.56 99 GLU A C 1
ATOM 804 O O . GLU A 1 99 ? -7.832 7.289 10.517 1.00 87.56 99 GLU A O 1
ATOM 809 N N . LEU A 1 100 ? -6.038 8.608 10.139 1.00 76.69 100 LEU A N 1
ATOM 810 C CA . LEU A 1 100 ? -5.565 8.655 11.520 1.00 76.69 100 LEU A CA 1
ATOM 811 C C . LEU A 1 100 ? -6.277 9.838 12.195 1.00 76.69 100 LEU A C 1
ATOM 813 O O . LEU A 1 100 ? -6.116 10.969 11.735 1.00 76.69 100 LEU A O 1
ATOM 817 N N . TYR A 1 101 ? -7.086 9.573 13.219 1.00 65.25 101 TYR A N 1
ATOM 818 C CA . TYR A 1 101 ? -7.742 10.593 14.045 1.00 65.25 101 TYR A CA 1
ATOM 819 C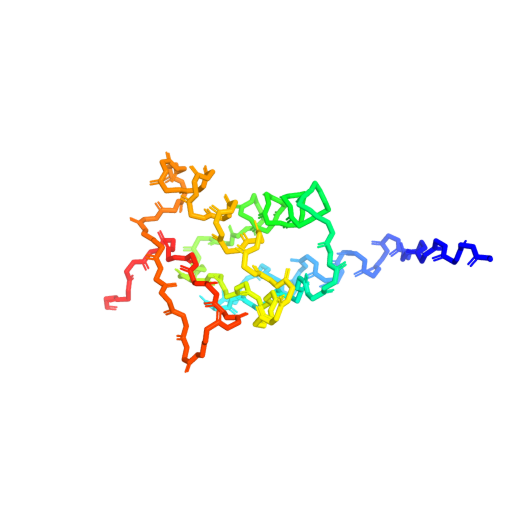 C . TYR A 1 101 ? -7.201 10.531 15.468 1.00 65.25 101 TYR A C 1
ATOM 821 O O . TYR A 1 101 ? -6.976 9.394 15.945 1.00 65.25 101 TYR A O 1
#

Foldseek 3Di:
DDPPPPDDPVVVVVVLVVQAPDLEAEDEQEPPDQVVLVVVVVVSLVSHYPNHFKYKYQHDDPPCPVVVVSCCVPCCPPLQFPHWDADPDNRIIMGGRDDDD

Radius of gyration: 13.81 Å; chains: 1; bounding box: 29×35×29 Å